Protein AF-X1VTB2-F1 (afdb_monomer_lite)

Secondary structure (DSSP, 8-state):
-THHHHHTT-TT----SSSEEEEEEETTEEEEEEEE----HHHH--TTTSTT--HHHHHHHHHHHHHHHHHHHHHHPPTTS-EEEEEE-EETTPPPPTTHHHHHTTSS-EE-HHHHS-TT-SEEEEES--

InterPro domains:
  IPR029052 Metallo-dependent phosphatase-like [G3DSA:3.60.21.10] (1-130)
  IPR029052 Metallo-dependent phosphatase-like [SSF56300] (8-130)
  IPR050535 DNA Repair and Maintenance Complex Component [PTHR30337] (10-130)

Sequence (130 aa):
SLDIFDTLNVSGVKVVTEPELLNIETKTGSVQVFGLPWPTKNLFLSKEEYKDFTDEEITKEIQKRASEKIKEFARMMKPGIPAIFAAHLAAAEATYSGSERSAIIGRDPVFSTQVLAQKEFDYVALGHIH

Foldseek 3Di:
DCVVCVVVVDPPDDDDPAFDWDWDADPVGTAIETEHEFQDCVRQHDCVRCVPPDLQRSQVSSLVRVLVSLVVVLVVQDPPHAYEYEYAAAAPPDDADDPVVVVPPRHHRHHHPPSQPDVSHPYYHYHHGD

Organism: NCBI:txid412755

pLDDT: mean 88.67, std 12.29, range [51.34, 98.69]

Radius of gyration: 15.97 Å; chains: 1; bounding box: 40×36×39 Å

Structure (mmCIF, N/CA/C/O backbone):
data_AF-X1VTB2-F1
#
_entry.id   AF-X1VTB2-F1
#
loop_
_atom_site.group_PDB
_atom_site.id
_atom_site.type_symbol
_atom_site.label_atom_id
_atom_site.label_alt_id
_atom_site.label_comp_id
_atom_site.label_asym_id
_atom_site.label_entity_id
_atom_site.label_seq_id
_atom_site.pdbx_PDB_ins_code
_atom_site.Cartn_x
_atom_site.Cartn_y
_atom_site.Cartn_z
_atom_site.occupancy
_atom_site.B_iso_or_equiv
_atom_site.auth_seq_id
_atom_site.auth_comp_id
_atom_site.auth_asym_id
_atom_site.auth_atom_id
_atom_site.pdbx_PDB_model_num
ATOM 1 N N . SER A 1 1 ? -9.588 -2.179 -15.603 1.00 60.12 1 SER A N 1
ATOM 2 C CA . SER A 1 1 ? -9.256 -1.055 -14.716 1.00 60.12 1 SER A CA 1
ATOM 3 C C . SER A 1 1 ? -10.288 -0.970 -13.611 1.00 60.12 1 SER A C 1
ATOM 5 O O . SER A 1 1 ? -11.453 -1.210 -13.914 1.00 60.12 1 SER A O 1
ATOM 7 N N . LEU A 1 2 ? -9.888 -0.677 -12.368 1.00 65.00 2 LEU A N 1
ATOM 8 C CA . LEU A 1 2 ? -10.829 -0.455 -11.255 1.00 65.00 2 LEU A CA 1
ATOM 9 C C . LEU A 1 2 ? -11.502 0.929 -11.323 1.00 65.00 2 LEU A C 1
ATOM 11 O O . LEU A 1 2 ? -12.537 1.124 -10.696 1.00 65.00 2 LEU A O 1
ATOM 15 N N . ASP A 1 3 ? -10.987 1.835 -12.160 1.00 63.66 3 ASP A N 1
ATOM 16 C CA . ASP A 1 3 ? -11.483 3.210 -12.351 1.00 63.66 3 ASP A CA 1
ATOM 17 C C . ASP A 1 3 ? -12.969 3.288 -12.734 1.00 63.66 3 ASP A C 1
ATOM 19 O O . ASP A 1 3 ? -13.636 4.291 -12.486 1.00 63.66 3 ASP A O 1
ATOM 23 N N . ILE A 1 4 ? -13.520 2.221 -13.323 1.00 65.62 4 ILE A N 1
ATOM 24 C CA . ILE A 1 4 ? -14.944 2.169 -13.663 1.00 65.62 4 ILE A CA 1
ATOM 25 C C . ILE A 1 4 ? -15.830 2.196 -12.414 1.00 65.62 4 ILE A C 1
ATOM 27 O O . ILE A 1 4 ? -16.903 2.782 -12.453 1.00 65.62 4 ILE A O 1
ATOM 31 N N . PHE A 1 5 ? -15.389 1.615 -11.294 1.00 67.00 5 PHE A N 1
ATOM 32 C CA . PHE A 1 5 ? -16.159 1.624 -10.048 1.00 67.00 5 PHE A CA 1
ATOM 33 C C . PHE A 1 5 ? -16.160 2.999 -9.383 1.00 67.00 5 PHE A C 1
ATOM 35 O O . PHE A 1 5 ? -17.181 3.389 -8.821 1.00 67.00 5 PHE A O 1
ATOM 42 N N . ASP A 1 6 ? -15.052 3.733 -9.505 1.00 64.81 6 ASP A N 1
ATOM 43 C CA . ASP A 1 6 ? -14.968 5.129 -9.076 1.00 64.81 6 ASP A CA 1
ATOM 44 C C . ASP A 1 6 ? -15.892 6.005 -9.933 1.00 64.81 6 ASP A C 1
ATOM 46 O O . ASP A 1 6 ? -16.747 6.727 -9.426 1.00 64.81 6 ASP A O 1
ATOM 50 N N . THR A 1 7 ? -15.838 5.813 -11.256 1.00 67.12 7 THR A N 1
ATOM 51 C CA . THR A 1 7 ? -16.702 6.514 -12.221 1.00 67.12 7 THR A CA 1
ATOM 52 C C . THR A 1 7 ? -18.191 6.253 -11.969 1.00 67.12 7 THR A C 1
ATOM 54 O O . THR A 1 7 ? -19.020 7.149 -12.111 1.00 67.12 7 THR A O 1
ATOM 57 N N . LEU A 1 8 ? -18.548 5.018 -11.604 1.00 71.62 8 LEU A N 1
ATOM 58 C CA . LEU A 1 8 ? -19.926 4.617 -11.317 1.00 71.62 8 LEU A CA 1
ATOM 59 C C . LEU A 1 8 ? -20.408 5.058 -9.924 1.00 71.62 8 LEU A C 1
ATOM 61 O O . LEU A 1 8 ? -21.592 4.891 -9.634 1.00 71.62 8 LEU A O 1
ATOM 65 N N . ASN A 1 9 ? -19.518 5.606 -9.084 1.00 72.81 9 ASN A N 1
ATOM 66 C CA . ASN A 1 9 ? -19.785 6.091 -7.728 1.00 72.81 9 ASN A CA 1
ATOM 67 C C . ASN A 1 9 ? -20.688 5.138 -6.921 1.00 72.81 9 ASN A C 1
ATOM 69 O O . ASN A 1 9 ? -21.724 5.523 -6.368 1.00 72.81 9 ASN A O 1
ATOM 73 N N . VAL A 1 10 ? -20.331 3.850 -6.930 1.00 82.56 10 VAL A N 1
ATOM 74 C CA . VAL A 1 10 ? -21.142 2.796 -6.313 1.00 82.56 10 VAL A CA 1
ATOM 75 C C . VAL A 1 10 ? -21.187 3.009 -4.799 1.00 82.56 10 VAL A C 1
ATOM 77 O O . VAL A 1 10 ? -20.158 3.031 -4.128 1.00 82.56 10 VAL A O 1
ATOM 80 N N . SER A 1 11 ? -22.395 3.131 -4.246 1.00 83.88 11 SER A N 1
ATOM 81 C CA . SER A 1 11 ? -22.592 3.349 -2.810 1.00 83.88 11 SER A CA 1
ATOM 82 C C . SER A 1 11 ? -21.891 2.277 -1.970 1.00 83.88 11 SER A C 1
ATOM 84 O O . SER A 1 11 ? -22.120 1.083 -2.153 1.00 83.88 11 SER A O 1
ATOM 86 N N . GLY A 1 12 ? -21.088 2.715 -0.998 1.00 84.44 12 GLY A N 1
ATOM 87 C CA . GLY A 1 12 ? -20.346 1.834 -0.092 1.00 84.44 12 GLY A CA 1
ATOM 88 C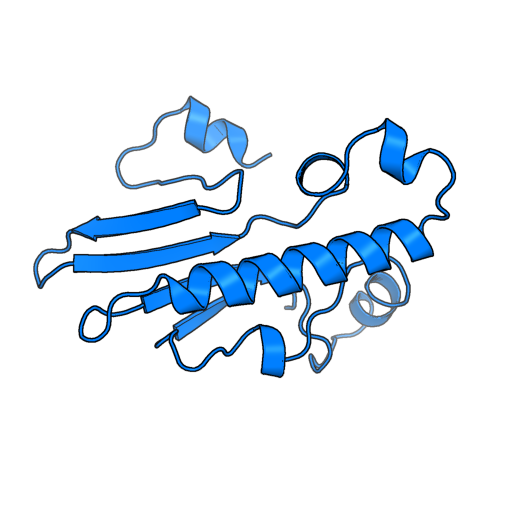 C . GLY A 1 12 ? -19.038 1.282 -0.664 1.00 84.44 12 GLY A C 1
ATOM 89 O O . GLY A 1 12 ? -18.365 0.518 0.024 1.00 84.44 12 GLY A O 1
ATOM 90 N N . VAL A 1 13 ? -18.656 1.671 -1.882 1.00 88.56 13 VAL A N 1
ATOM 91 C CA . VAL A 1 13 ? -17.364 1.334 -2.485 1.00 88.56 13 VAL A CA 1
ATOM 92 C C . VAL A 1 13 ? -16.469 2.565 -2.447 1.00 88.56 13 VAL A C 1
ATOM 94 O O . VAL A 1 13 ? -16.894 3.658 -2.810 1.00 88.56 13 VAL A O 1
ATOM 97 N N . LYS A 1 14 ? -15.216 2.382 -2.024 1.00 88.31 14 LYS A N 1
ATOM 98 C CA . LYS A 1 14 ? -14.174 3.398 -2.164 1.00 88.31 14 LYS A CA 1
ATOM 99 C C . LYS A 1 14 ? -13.019 2.819 -2.968 1.00 88.31 14 LYS A C 1
ATOM 101 O O . LYS A 1 14 ? -12.511 1.750 -2.634 1.00 88.31 14 LYS A O 1
ATOM 106 N N . VAL A 1 15 ? -12.646 3.507 -4.041 1.00 91.00 15 VAL A N 1
ATOM 107 C CA . VAL A 1 15 ? -11.508 3.146 -4.887 1.00 91.00 15 VAL A CA 1
ATOM 108 C C . VAL A 1 15 ? -10.333 4.025 -4.488 1.00 91.00 15 VAL A C 1
ATOM 110 O O . VAL A 1 15 ? -10.482 5.232 -4.352 1.00 91.00 15 VAL A O 1
ATOM 113 N N . VAL A 1 16 ? -9.174 3.405 -4.276 1.00 92.31 16 VAL A N 1
ATOM 114 C CA . VAL A 1 16 ? -7.936 4.099 -3.916 1.00 92.31 16 VAL A CA 1
ATOM 115 C C . VAL A 1 16 ? -6.984 4.006 -5.106 1.00 92.31 16 VAL A C 1
ATOM 117 O O . VAL A 1 16 ? -6.554 2.909 -5.466 1.00 92.31 16 VAL A O 1
ATOM 120 N N . THR A 1 17 ? -6.688 5.141 -5.740 1.00 92.38 17 THR A N 1
ATOM 121 C CA . THR A 1 17 ? -5.832 5.236 -6.943 1.00 92.38 17 THR A CA 1
ATOM 122 C C . THR A 1 17 ? -4.440 5.797 -6.657 1.00 92.38 17 THR A C 1
ATOM 124 O O . THR A 1 17 ? -3.554 5.716 -7.506 1.00 92.38 17 THR A O 1
ATOM 127 N N . GLU A 1 18 ? -4.224 6.316 -5.451 1.00 94.31 18 GLU A N 1
ATOM 128 C CA . GLU A 1 18 ? -2.944 6.796 -4.931 1.00 94.31 18 GLU A CA 1
ATOM 129 C C . GLU A 1 18 ? -2.820 6.435 -3.441 1.00 94.31 18 GLU A C 1
ATOM 131 O O . GLU A 1 18 ? -3.828 6.077 -2.837 1.00 94.31 18 GLU A O 1
ATOM 136 N N . PRO A 1 19 ? -1.624 6.476 -2.823 1.00 97.25 19 PRO A N 1
ATOM 137 C CA . PRO A 1 19 ? -1.490 6.229 -1.389 1.00 97.25 19 PRO A CA 1
ATOM 138 C C . PRO A 1 19 ? -2.397 7.171 -0.577 1.00 97.25 19 PRO A C 1
ATOM 140 O O . PRO A 1 19 ? -2.166 8.378 -0.545 1.00 97.25 19 PRO A O 1
ATOM 143 N N . GLU A 1 20 ? -3.416 6.626 0.089 1.00 97.25 20 GLU A N 1
ATOM 144 C CA . GLU A 1 20 ? -4.446 7.415 0.782 1.00 97.25 20 GLU A CA 1
ATOM 145 C C . GLU A 1 20 ? -4.714 6.853 2.182 1.00 97.25 20 GLU A C 1
ATOM 147 O O . GLU A 1 20 ? -4.779 5.638 2.388 1.00 97.25 20 GLU A O 1
ATOM 152 N N . LEU A 1 21 ? -4.906 7.754 3.152 1.00 97.88 21 LEU A N 1
ATOM 153 C CA . LEU A 1 21 ? -5.401 7.418 4.483 1.00 97.88 21 LEU A CA 1
ATOM 154 C C . LEU A 1 21 ? -6.887 7.749 4.588 1.00 97.88 21 LEU A C 1
ATOM 156 O O . LEU A 1 21 ? -7.298 8.908 4.544 1.00 97.88 21 LEU A O 1
ATOM 160 N N . LEU A 1 22 ? -7.681 6.712 4.804 1.00 97.00 22 LEU A N 1
ATOM 161 C CA . LEU A 1 22 ? -9.122 6.764 4.961 1.00 97.00 22 LEU A CA 1
ATOM 162 C C . LEU A 1 22 ? -9.496 6.665 6.433 1.00 97.00 22 LEU A C 1
ATOM 164 O O . LEU A 1 22 ? -9.032 5.772 7.132 1.00 97.00 22 LEU A O 1
ATOM 168 N N . ASN A 1 23 ? -10.392 7.534 6.890 1.00 96.62 23 ASN A N 1
ATOM 169 C CA . ASN A 1 23 ? -11.089 7.347 8.160 1.00 96.62 23 ASN A CA 1
ATOM 170 C C . ASN A 1 23 ? -12.526 6.944 7.836 1.00 96.62 23 ASN A C 1
ATOM 172 O O . ASN A 1 23 ? -13.272 7.731 7.251 1.00 96.62 23 ASN A O 1
ATOM 176 N N . ILE A 1 24 ? -12.883 5.704 8.154 1.00 95.44 24 ILE A N 1
ATOM 177 C CA . ILE A 1 24 ? -14.188 5.120 7.853 1.00 95.44 24 ILE A CA 1
ATOM 178 C C . ILE A 1 24 ? -14.977 5.021 9.154 1.00 95.44 24 ILE A C 1
ATOM 180 O O . ILE A 1 24 ? -14.584 4.305 10.072 1.00 95.44 24 ILE A O 1
ATOM 184 N N . GLU A 1 25 ? -16.107 5.718 9.223 1.00 95.50 25 GLU A N 1
ATOM 185 C CA . GLU A 1 25 ? -17.041 5.594 10.340 1.00 95.50 25 GLU A CA 1
ATOM 186 C C . GLU A 1 25 ? -17.854 4.305 10.213 1.00 95.50 25 GLU A C 1
ATOM 188 O O . GLU A 1 25 ? -18.504 4.051 9.196 1.00 95.50 25 GLU A O 1
ATOM 193 N N . THR A 1 26 ? -17.836 3.485 11.262 1.00 94.00 26 THR A N 1
ATOM 194 C CA . THR A 1 26 ? -18.659 2.276 11.357 1.00 94.00 26 THR A CA 1
ATOM 195 C C . THR A 1 26 ? -19.694 2.425 12.470 1.00 94.00 26 THR A C 1
ATOM 197 O O . THR A 1 26 ? -19.631 3.340 13.289 1.00 94.00 26 THR A O 1
ATOM 200 N N . LYS A 1 27 ? -20.648 1.489 12.554 1.00 94.62 27 LYS A N 1
ATOM 201 C CA . LYS A 1 27 ? -21.674 1.492 13.615 1.00 94.62 27 LYS A CA 1
ATOM 202 C C . LYS A 1 27 ? -21.092 1.426 15.032 1.00 94.62 27 LYS A C 1
ATOM 204 O O . LYS A 1 27 ? -21.775 1.809 15.975 1.00 94.62 27 LYS A O 1
ATOM 209 N N . THR A 1 28 ? -19.876 0.905 15.185 1.00 94.50 28 THR A N 1
ATOM 210 C CA . THR A 1 28 ? -19.224 0.663 16.481 1.00 94.50 28 THR A CA 1
ATOM 211 C C . THR A 1 28 ? -17.986 1.534 16.703 1.00 94.50 28 THR A C 1
ATOM 213 O O . THR A 1 28 ? -17.265 1.311 17.670 1.00 94.50 28 THR A O 1
ATOM 216 N N . GLY A 1 29 ? -17.735 2.515 15.830 1.00 95.69 29 GLY A N 1
ATOM 217 C CA . GLY A 1 29 ? -16.594 3.431 15.915 1.00 95.69 29 GLY A CA 1
ATOM 218 C C . GLY A 1 29 ? -15.808 3.544 14.609 1.00 95.69 29 GLY A C 1
ATOM 219 O O . GLY A 1 29 ? -16.063 2.823 13.643 1.00 95.69 29 GLY A O 1
ATOM 220 N N . SER A 1 30 ? -14.856 4.466 14.575 1.00 97.38 30 SER A N 1
ATOM 221 C CA . SER A 1 30 ? -14.028 4.727 13.399 1.00 97.38 30 SER A CA 1
ATOM 222 C C . SER A 1 30 ? -12.982 3.630 13.172 1.00 97.38 30 SER A C 1
ATOM 224 O O . SER A 1 30 ? -12.485 3.018 14.118 1.00 97.38 30 SER A O 1
ATOM 226 N N . VAL A 1 31 ? -12.600 3.424 11.912 1.00 98.00 31 VAL A N 1
ATOM 227 C CA . VAL A 1 31 ? -11.462 2.596 11.487 1.00 98.00 31 VAL A CA 1
ATOM 228 C C . VAL A 1 31 ? -10.583 3.420 10.547 1.00 98.00 31 VAL A C 1
ATOM 230 O O . VAL A 1 31 ? -11.091 4.130 9.678 1.00 98.00 31 VAL A O 1
ATOM 233 N N . GLN A 1 32 ? -9.267 3.323 10.713 1.00 98.31 32 GLN A N 1
ATOM 234 C CA . GLN A 1 32 ? -8.278 3.914 9.814 1.00 98.31 32 GLN A CA 1
ATOM 235 C C . GLN A 1 32 ? -7.877 2.875 8.768 1.00 98.31 32 GLN A C 1
ATOM 237 O O . GLN A 1 32 ? -7.494 1.763 9.122 1.00 98.31 32 GLN A O 1
ATOM 242 N N . VAL A 1 33 ? -7.948 3.219 7.486 1.00 98.50 33 VAL A N 1
ATOM 243 C CA . VAL A 1 33 ? -7.505 2.348 6.395 1.00 98.50 33 VAL A CA 1
ATOM 244 C C . VAL A 1 33 ? -6.470 3.085 5.561 1.00 98.50 33 VAL A C 1
ATOM 246 O O . VAL A 1 33 ? -6.788 4.070 4.901 1.00 98.50 33 VAL A O 1
ATOM 249 N N . PHE A 1 34 ? -5.231 2.608 5.579 1.00 98.50 34 PHE A N 1
ATOM 250 C CA . PHE A 1 34 ? -4.235 2.996 4.592 1.00 98.50 34 PHE A CA 1
ATOM 251 C C . PHE A 1 34 ? -4.400 2.111 3.356 1.00 98.50 34 PHE A C 1
ATOM 253 O O . PHE A 1 34 ? -4.232 0.894 3.437 1.00 98.50 34 PHE A O 1
ATOM 260 N N . GLY A 1 35 ? -4.742 2.719 2.224 1.00 98.00 35 GLY A N 1
ATOM 261 C CA . GLY A 1 35 ? -4.787 2.048 0.931 1.00 98.00 35 GLY A CA 1
ATOM 262 C C . GLY A 1 35 ? -3.533 2.351 0.118 1.00 98.00 35 GLY A C 1
ATOM 263 O O . GLY A 1 35 ? -3.189 3.517 -0.074 1.00 98.00 35 GLY A O 1
ATOM 264 N N . LEU A 1 36 ? -2.874 1.311 -0.394 1.00 97.50 36 LEU A N 1
ATOM 265 C CA . LEU A 1 36 ? -1.791 1.440 -1.368 1.00 97.50 36 LEU A CA 1
ATOM 266 C C . LEU A 1 36 ? -2.158 0.665 -2.643 1.00 97.50 36 LEU A C 1
ATOM 268 O O . LEU A 1 36 ? -2.175 -0.570 -2.615 1.00 97.50 36 LEU A O 1
ATOM 272 N N . PRO A 1 37 ? -2.458 1.350 -3.763 1.00 94.38 37 PRO A N 1
ATOM 273 C CA . PRO A 1 37 ? -2.672 0.676 -5.041 1.00 94.38 37 PRO A CA 1
ATOM 274 C C . PRO A 1 37 ? -1.377 0.027 -5.544 1.00 94.38 37 PRO A C 1
ATOM 276 O O . PRO A 1 37 ? -0.287 0.300 -5.035 1.00 94.38 37 PRO A O 1
ATOM 279 N N . TRP A 1 38 ? -1.493 -0.802 -6.587 1.00 92.81 38 TRP A N 1
ATOM 280 C CA . TRP A 1 38 ? -0.328 -1.411 -7.231 1.00 92.81 38 TRP A CA 1
ATOM 281 C C . TRP A 1 38 ? 0.696 -0.327 -7.626 1.00 92.81 38 TRP A C 1
ATOM 283 O O . TRP A 1 38 ? 0.348 0.605 -8.363 1.00 92.81 38 TRP A O 1
ATOM 293 N N . PRO A 1 39 ? 1.949 -0.408 -7.146 1.00 92.50 39 PRO A N 1
ATOM 294 C CA . PRO A 1 39 ? 2.916 0.662 -7.301 1.00 92.50 39 PRO A CA 1
ATOM 295 C C . PRO A 1 39 ? 3.470 0.640 -8.729 1.00 92.50 39 PRO A C 1
ATOM 297 O O . PRO A 1 39 ? 4.310 -0.178 -9.094 1.00 92.50 39 PRO A O 1
ATOM 300 N N . THR A 1 40 ? 2.961 1.540 -9.568 1.00 90.75 40 THR A N 1
ATOM 301 C CA . THR A 1 40 ? 3.374 1.673 -10.972 1.00 90.75 40 THR A CA 1
ATOM 302 C C . THR A 1 40 ? 4.409 2.779 -11.160 1.00 90.75 40 THR A C 1
ATOM 304 O O . THR A 1 40 ? 4.532 3.684 -10.332 1.00 90.75 40 THR A O 1
ATOM 307 N N . LYS A 1 41 ? 5.102 2.756 -12.311 1.00 90.50 41 LYS A N 1
ATOM 308 C CA . LYS A 1 41 ? 6.038 3.815 -12.732 1.00 90.50 41 LYS A CA 1
ATOM 309 C C . LYS A 1 41 ? 5.386 5.202 -12.637 1.00 90.50 41 LYS A C 1
ATOM 311 O O . LYS A 1 41 ? 5.938 6.078 -11.994 1.00 90.50 41 LYS A O 1
ATOM 316 N N . ASN A 1 42 ? 4.179 5.360 -13.186 1.00 89.44 42 ASN A N 1
ATOM 317 C CA . ASN A 1 42 ? 3.461 6.642 -13.221 1.00 89.44 42 ASN A CA 1
ATOM 318 C C . ASN A 1 42 ? 3.042 7.161 -11.838 1.00 89.44 42 ASN A C 1
ATOM 320 O O . ASN A 1 42 ? 2.833 8.360 -11.690 1.00 89.44 42 ASN A O 1
ATOM 324 N N . LEU A 1 43 ? 2.874 6.270 -10.856 1.00 91.75 43 LEU A N 1
ATOM 325 C CA . LEU A 1 43 ? 2.459 6.651 -9.508 1.00 91.75 43 LEU A CA 1
ATOM 326 C C . LEU A 1 43 ? 3.644 7.106 -8.645 1.00 91.75 43 LEU A C 1
ATOM 328 O O . LEU A 1 43 ? 3.483 7.970 -7.790 1.00 91.75 43 LEU A O 1
ATOM 332 N N . PHE A 1 44 ? 4.828 6.527 -8.856 1.00 93.62 44 PHE A N 1
ATOM 333 C CA . PHE A 1 44 ? 5.984 6.730 -7.974 1.00 93.62 44 PHE A CA 1
ATOM 334 C C . PHE A 1 44 ? 7.153 7.489 -8.608 1.00 93.62 44 PHE A C 1
ATOM 336 O O . PHE A 1 44 ? 8.022 7.968 -7.874 1.00 93.62 44 PHE A O 1
ATOM 343 N N . LEU A 1 45 ? 7.190 7.609 -9.936 1.00 92.12 45 LEU A N 1
ATOM 344 C CA . LEU A 1 45 ? 8.281 8.221 -10.692 1.00 92.12 45 LEU A CA 1
ATOM 345 C C . LEU A 1 45 ? 7.729 9.193 -11.744 1.00 92.12 45 LEU A C 1
ATOM 347 O O . LEU A 1 45 ? 6.740 8.915 -12.425 1.00 92.12 45 LEU A O 1
ATOM 351 N N . SER A 1 46 ? 8.415 10.311 -11.948 1.00 91.00 46 SER A N 1
ATOM 352 C CA . SER A 1 46 ? 8.185 11.181 -13.101 1.00 91.00 46 SER A CA 1
ATOM 353 C C . SER A 1 46 ? 8.897 10.649 -14.349 1.00 91.00 46 SER A C 1
ATOM 355 O O . SER A 1 46 ? 9.925 9.978 -14.262 1.00 91.00 46 SER A O 1
ATOM 357 N N . LYS A 1 47 ? 8.381 10.992 -15.539 1.00 86.88 47 LYS A N 1
ATOM 358 C CA . LYS A 1 47 ? 8.969 10.576 -16.829 1.00 86.88 47 LYS A CA 1
ATOM 359 C C . LYS A 1 47 ? 10.444 10.940 -16.976 1.00 86.88 47 LYS A C 1
ATOM 361 O O . LYS A 1 47 ? 11.180 10.218 -17.640 1.00 86.88 47 LYS A O 1
ATOM 366 N N . GLU A 1 48 ? 10.860 12.062 -16.397 1.00 87.50 48 GLU A N 1
ATOM 367 C CA . GLU A 1 48 ? 12.239 12.536 -16.488 1.00 87.50 48 GLU A CA 1
ATOM 368 C C . GLU A 1 48 ? 13.189 11.740 -15.591 1.00 87.50 48 GLU A C 1
ATOM 370 O O . GLU A 1 48 ? 14.338 11.538 -15.975 1.00 87.50 48 GLU A O 1
ATOM 375 N N . GLU A 1 49 ? 12.711 11.252 -14.442 1.00 85.88 49 GLU A N 1
ATOM 376 C CA . GLU A 1 49 ? 13.516 10.477 -13.491 1.00 85.88 49 GLU A CA 1
ATOM 377 C C . GLU A 1 49 ? 13.908 9.105 -14.039 1.00 85.88 49 GLU A C 1
ATOM 379 O O . GLU A 1 49 ? 15.037 8.673 -13.834 1.00 85.88 49 GLU A O 1
ATOM 384 N N . TYR A 1 50 ? 13.000 8.420 -14.742 1.00 86.38 50 TYR A N 1
ATOM 385 C CA . TYR A 1 50 ? 13.245 7.045 -15.190 1.00 86.38 50 TYR A CA 1
ATOM 386 C C . TYR A 1 50 ? 13.683 6.919 -16.650 1.00 86.38 50 TYR A C 1
ATOM 388 O O . TYR A 1 50 ? 13.835 5.801 -17.140 1.00 86.38 50 TYR A O 1
ATOM 396 N N . LYS A 1 51 ? 13.883 8.033 -17.365 1.00 88.44 51 LYS A N 1
ATOM 397 C CA . LYS A 1 51 ? 14.236 8.011 -18.797 1.00 88.44 51 LYS A CA 1
ATOM 398 C C . LYS A 1 51 ? 15.534 7.242 -19.085 1.00 88.44 51 LYS A C 1
ATOM 400 O O . LYS A 1 51 ? 15.652 6.640 -20.145 1.00 88.44 51 LYS A O 1
ATOM 405 N N . ASP A 1 52 ? 16.464 7.264 -18.130 1.00 88.50 52 ASP A N 1
ATOM 406 C CA . ASP A 1 52 ? 17.785 6.638 -18.225 1.00 88.50 52 ASP A CA 1
ATOM 407 C C . ASP A 1 52 ? 17.875 5.337 -17.404 1.00 88.50 52 ASP A C 1
ATOM 409 O O . ASP A 1 52 ? 18.941 4.733 -17.328 1.00 88.50 52 ASP A O 1
ATOM 413 N N . PHE A 1 53 ? 16.777 4.904 -16.772 1.00 91.25 53 PHE A N 1
ATOM 414 C CA . PHE A 1 53 ? 16.763 3.701 -15.943 1.00 91.25 53 PHE A CA 1
ATOM 415 C C . PHE A 1 53 ? 16.470 2.453 -16.779 1.00 91.25 53 PHE A C 1
ATOM 417 O O . PHE A 1 53 ? 15.595 2.434 -17.648 1.00 91.25 53 PHE A O 1
ATOM 424 N N . THR A 1 54 ? 17.141 1.362 -16.435 1.00 91.69 54 THR A N 1
ATOM 425 C CA . THR A 1 54 ? 16.748 0.003 -16.811 1.00 91.69 54 THR A CA 1
ATOM 426 C C . THR A 1 54 ? 15.457 -0.413 -16.093 1.00 91.69 54 THR A C 1
ATOM 428 O O . THR A 1 54 ? 15.094 0.139 -15.053 1.00 91.69 54 THR A O 1
ATOM 431 N N . ASP A 1 55 ? 14.754 -1.431 -16.598 1.00 88.62 55 ASP A N 1
ATOM 432 C CA . ASP A 1 55 ? 13.547 -1.945 -15.928 1.00 88.62 55 ASP A CA 1
ATOM 433 C C . ASP A 1 55 ? 13.824 -2.446 -14.498 1.00 88.62 55 ASP A C 1
ATOM 435 O O . ASP A 1 55 ? 12.977 -2.301 -13.613 1.00 88.62 55 ASP A O 1
ATOM 439 N N . GLU A 1 56 ? 15.022 -2.979 -14.246 1.00 90.19 56 GLU A N 1
ATOM 440 C CA . GLU A 1 56 ? 15.446 -3.399 -12.909 1.00 90.19 56 GLU A CA 1
ATOM 441 C C . GLU A 1 56 ? 15.616 -2.196 -11.967 1.00 90.19 56 GLU A C 1
ATOM 443 O O . GLU A 1 56 ? 15.139 -2.228 -10.831 1.00 90.19 56 GLU A O 1
ATOM 448 N N . GLU A 1 57 ? 16.250 -1.115 -12.430 1.00 92.62 57 GLU A N 1
ATOM 449 C CA . GLU A 1 57 ? 16.409 0.124 -11.655 1.00 92.62 57 GLU A CA 1
ATOM 450 C C . GLU A 1 57 ? 15.063 0.783 -11.362 1.00 92.62 57 GLU A C 1
ATOM 452 O O . GLU A 1 57 ? 14.822 1.213 -10.234 1.00 92.62 57 GLU A O 1
ATOM 457 N N . ILE A 1 58 ? 14.148 0.781 -12.334 1.00 92.62 58 ILE A N 1
ATOM 458 C CA . ILE 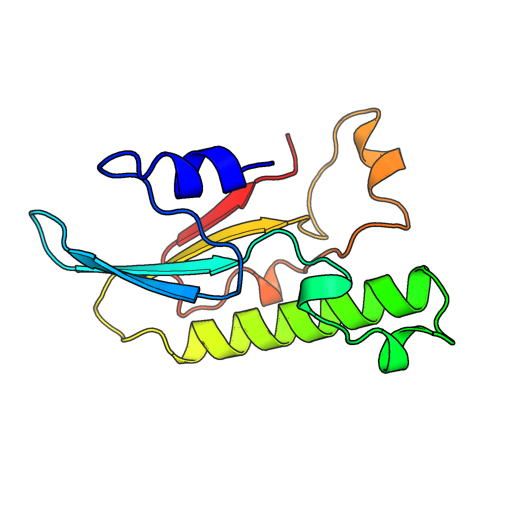A 1 58 ? 12.780 1.263 -12.131 1.00 92.62 58 ILE A CA 1
ATOM 459 C C . ILE A 1 58 ? 12.077 0.450 -11.044 1.00 92.62 58 ILE A C 1
ATOM 461 O O . ILE A 1 58 ? 11.489 1.023 -10.129 1.00 92.62 58 ILE A O 1
ATOM 465 N N . THR A 1 59 ? 12.155 -0.878 -11.123 1.00 92.25 59 THR A N 1
ATOM 466 C CA . THR A 1 59 ? 11.517 -1.773 -10.149 1.00 92.25 59 THR A CA 1
ATOM 467 C C . THR A 1 59 ? 12.075 -1.546 -8.744 1.00 92.25 59 THR A C 1
ATOM 469 O O . THR A 1 59 ? 11.308 -1.406 -7.789 1.00 92.25 59 THR A O 1
ATOM 472 N N . LYS A 1 60 ? 13.403 -1.423 -8.613 1.00 92.69 60 LYS A N 1
ATOM 473 C CA . LYS A 1 60 ? 14.072 -1.127 -7.336 1.00 92.69 60 LYS A CA 1
ATOM 474 C C . LYS A 1 60 ? 13.666 0.229 -6.766 1.00 92.69 60 LYS A C 1
ATOM 476 O O . LYS A 1 60 ? 13.395 0.321 -5.569 1.00 92.69 60 LYS A O 1
ATOM 481 N N . GLU A 1 61 ? 13.600 1.267 -7.595 1.00 95.06 61 GLU A N 1
ATOM 482 C CA . GLU A 1 61 ? 13.232 2.606 -7.131 1.00 95.06 61 GLU A CA 1
ATOM 483 C C . GLU A 1 61 ? 11.755 2.672 -6.716 1.00 95.06 61 GLU A C 1
ATOM 485 O O . GLU A 1 61 ? 11.434 3.238 -5.669 1.00 95.06 61 GLU A O 1
ATOM 490 N N . ILE A 1 62 ? 10.855 2.017 -7.458 1.00 95.00 62 ILE A N 1
ATOM 491 C CA . ILE A 1 62 ? 9.446 1.871 -7.065 1.00 95.00 62 ILE A CA 1
ATOM 492 C C . ILE A 1 62 ? 9.335 1.142 -5.726 1.00 95.00 62 ILE A C 1
ATOM 494 O O . ILE A 1 62 ? 8.665 1.630 -4.816 1.00 95.00 62 ILE A O 1
ATOM 498 N N . GLN A 1 63 ? 10.012 -0.001 -5.579 1.00 95.50 63 GLN A N 1
ATOM 499 C CA . GLN A 1 63 ? 10.007 -0.781 -4.342 1.00 95.50 63 GLN A CA 1
ATOM 500 C C . GLN A 1 63 ? 10.482 0.063 -3.154 1.00 95.50 63 GLN A C 1
ATOM 502 O O . GLN A 1 63 ? 9.867 0.038 -2.083 1.00 95.50 63 GLN A O 1
ATOM 507 N N . LYS A 1 64 ? 11.551 0.843 -3.340 1.00 96.44 64 LYS A N 1
ATOM 508 C CA . LYS A 1 64 ? 12.085 1.751 -2.324 1.00 96.44 64 LYS A CA 1
ATOM 509 C C . LYS A 1 64 ? 11.062 2.818 -1.928 1.00 96.44 64 LYS A C 1
ATOM 511 O O . LYS A 1 64 ? 10.731 2.912 -0.747 1.00 96.44 64 LYS A O 1
ATOM 516 N N . ARG A 1 65 ? 10.515 3.572 -2.886 1.00 97.00 65 ARG A N 1
ATOM 517 C CA . ARG A 1 65 ? 9.576 4.674 -2.601 1.00 97.00 65 ARG A CA 1
ATOM 518 C C . ARG A 1 65 ? 8.253 4.181 -2.016 1.00 97.00 65 ARG A C 1
ATOM 520 O O . ARG A 1 65 ? 7.730 4.787 -1.084 1.00 97.00 65 ARG A O 1
ATOM 527 N N . ALA A 1 66 ? 7.732 3.055 -2.500 1.00 97.31 66 ALA A N 1
ATOM 528 C CA . ALA A 1 66 ? 6.557 2.426 -1.905 1.00 97.31 66 ALA A CA 1
ATOM 529 C C . ALA A 1 66 ? 6.841 1.960 -0.467 1.00 97.31 66 ALA A C 1
ATOM 531 O O . ALA A 1 66 ? 6.026 2.201 0.420 1.00 97.31 66 ALA A O 1
ATOM 532 N N . SER A 1 67 ? 8.021 1.388 -0.194 1.00 97.94 67 SER A N 1
ATOM 533 C CA . SER A 1 67 ? 8.427 1.018 1.173 1.00 97.94 67 SER A CA 1
ATOM 534 C C . SER A 1 67 ? 8.526 2.226 2.109 1.00 97.94 67 SER A C 1
ATOM 536 O O . SER A 1 67 ? 8.159 2.137 3.282 1.00 97.94 67 SER A O 1
ATOM 538 N N . GLU A 1 68 ? 9.027 3.357 1.609 1.00 98.00 68 GLU A N 1
ATOM 539 C CA . GLU A 1 68 ? 9.073 4.624 2.346 1.00 98.00 68 GLU A CA 1
ATOM 540 C C . GLU A 1 68 ? 7.662 5.138 2.644 1.00 98.00 68 GLU A C 1
ATOM 542 O O . GLU A 1 68 ? 7.371 5.459 3.798 1.00 98.00 68 GLU A O 1
ATOM 547 N N . LYS A 1 69 ? 6.758 5.112 1.655 1.00 98.00 69 LYS A N 1
ATOM 548 C CA . LYS A 1 69 ? 5.357 5.507 1.844 1.00 98.00 69 LYS A CA 1
ATOM 549 C C . LYS A 1 69 ? 4.623 4.620 2.841 1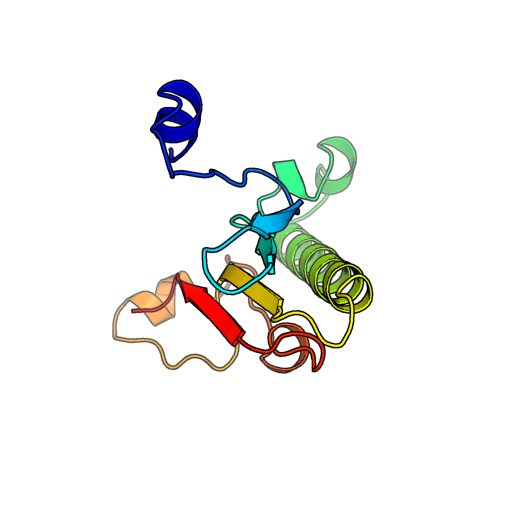.00 98.00 69 LYS A C 1
ATOM 551 O O . LYS A 1 69 ? 3.932 5.149 3.701 1.00 98.00 69 LYS A O 1
ATOM 556 N N . ILE A 1 70 ? 4.823 3.302 2.812 1.00 98.44 70 ILE A N 1
ATOM 557 C CA . ILE A 1 70 ? 4.220 2.400 3.808 1.00 98.44 70 ILE A C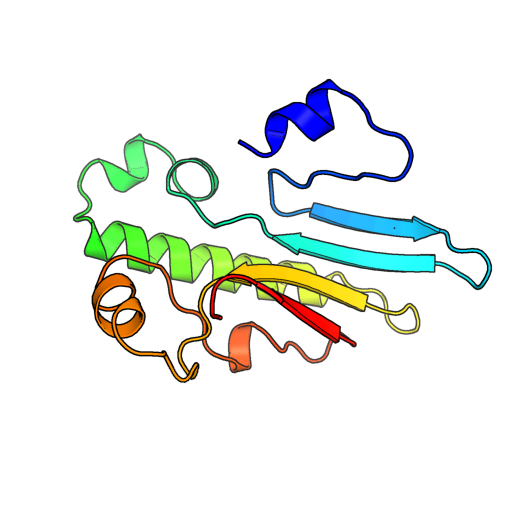A 1
ATOM 558 C C . ILE A 1 70 ? 4.619 2.819 5.229 1.00 98.44 70 ILE A C 1
ATOM 560 O O . ILE A 1 70 ? 3.764 2.952 6.102 1.00 98.44 70 ILE A O 1
ATOM 564 N N . LYS A 1 71 ? 5.909 3.090 5.459 1.00 98.44 71 LYS A N 1
ATOM 565 C CA . LYS A 1 71 ? 6.413 3.526 6.773 1.00 98.44 71 LYS A CA 1
ATOM 566 C C . LYS A 1 71 ? 5.925 4.920 7.159 1.00 98.44 71 LYS A C 1
ATOM 568 O O . LYS A 1 71 ? 5.684 5.172 8.336 1.00 98.44 71 LYS A O 1
ATOM 573 N N . GLU A 1 72 ? 5.815 5.831 6.198 1.00 98.31 72 GLU A N 1
ATOM 574 C CA . GLU A 1 72 ? 5.270 7.173 6.408 1.00 98.31 72 GLU A CA 1
ATOM 575 C C . GLU A 1 72 ? 3.813 7.102 6.872 1.00 98.31 72 GLU A C 1
ATOM 577 O O . GLU A 1 72 ? 3.491 7.622 7.938 1.00 98.31 72 GLU A O 1
ATOM 582 N N . PHE A 1 73 ? 2.962 6.386 6.135 1.00 98.44 73 PHE A N 1
ATOM 583 C CA . PHE A 1 73 ? 1.546 6.245 6.464 1.00 98.44 73 PHE A CA 1
ATOM 584 C C . PHE A 1 73 ? 1.326 5.457 7.756 1.00 98.44 73 PHE A C 1
ATOM 586 O O . PHE A 1 73 ? 0.470 5.840 8.550 1.00 98.44 73 PHE A O 1
ATOM 593 N N . ALA A 1 74 ? 2.135 4.431 8.034 1.00 98.38 74 ALA A N 1
ATOM 594 C CA . ALA A 1 74 ? 2.103 3.735 9.321 1.00 98.38 74 ALA A CA 1
ATOM 595 C C . ALA A 1 74 ? 2.290 4.706 10.499 1.00 98.38 74 ALA A C 1
ATOM 597 O O . ALA A 1 74 ? 1.515 4.688 11.450 1.00 98.38 74 ALA A O 1
ATOM 598 N N . ARG A 1 75 ? 3.256 5.631 10.407 1.00 98.00 75 ARG A N 1
ATOM 599 C CA . ARG A 1 75 ? 3.509 6.644 11.452 1.00 98.00 75 ARG A CA 1
ATOM 600 C C . ARG A 1 75 ? 2.388 7.674 11.598 1.00 98.00 75 ARG A C 1
ATOM 602 O O . ARG A 1 75 ? 2.342 8.362 12.614 1.00 98.00 75 ARG A O 1
ATOM 609 N N . MET A 1 76 ? 1.521 7.811 10.597 1.00 97.88 76 MET A N 1
ATOM 610 C CA . MET A 1 76 ? 0.363 8.705 10.645 1.00 97.88 76 MET A CA 1
ATOM 611 C C . MET A 1 76 ? -0.846 8.072 11.347 1.00 97.88 76 MET A C 1
ATOM 613 O O . MET A 1 76 ? -1.783 8.799 11.684 1.00 97.88 76 MET A O 1
ATOM 617 N N . MET A 1 77 ? -0.841 6.752 11.579 1.00 98.12 77 MET A N 1
ATOM 618 C CA . MET A 1 77 ? -1.926 6.067 12.284 1.00 98.12 77 MET A CA 1
ATOM 619 C C . MET A 1 77 ? -2.054 6.584 13.715 1.00 98.12 77 MET A C 1
ATOM 621 O O . MET A 1 77 ? -1.079 6.680 14.465 1.00 98.12 77 MET A O 1
ATOM 625 N N . LYS A 1 78 ? -3.286 6.889 14.119 1.00 97.88 78 LYS A N 1
ATOM 626 C CA . LYS A 1 78 ? -3.590 7.293 15.492 1.00 97.88 78 LYS A CA 1
ATOM 627 C C . LYS A 1 78 ? -3.727 6.059 16.388 1.00 97.88 78 LYS A C 1
ATOM 629 O O . LYS A 1 78 ? -4.542 5.193 16.068 1.00 97.88 78 LYS A O 1
ATOM 634 N N . PRO A 1 79 ? -3.008 5.993 17.522 1.00 96.06 79 PRO A N 1
ATOM 635 C CA . PRO A 1 79 ? -3.195 4.927 18.500 1.00 96.06 79 PRO A CA 1
ATOM 636 C C . PRO A 1 79 ? -4.630 4.884 19.038 1.00 96.06 79 PRO A C 1
ATOM 638 O O . PRO A 1 79 ? -5.267 5.924 19.207 1.00 96.06 79 PRO A O 1
ATOM 641 N N . GLY A 1 80 ? -5.120 3.685 19.360 1.00 96.12 80 GLY A N 1
ATOM 642 C CA . GLY A 1 80 ? -6.449 3.484 19.952 1.00 96.12 80 GLY A CA 1
ATOM 643 C C . GLY A 1 80 ? -7.612 3.476 18.954 1.00 96.12 80 GLY A C 1
ATOM 644 O O . GLY A 1 80 ? -8.751 3.285 19.371 1.00 96.12 80 GLY A O 1
ATOM 645 N N . ILE A 1 81 ? -7.339 3.645 17.659 1.00 97.88 81 ILE A N 1
ATOM 646 C CA . ILE A 1 81 ? -8.306 3.457 16.573 1.00 97.88 81 ILE A CA 1
ATOM 647 C C . ILE A 1 81 ? -7.788 2.311 15.696 1.00 97.88 81 ILE A C 1
ATOM 649 O O . ILE A 1 81 ? -6.643 2.416 15.252 1.00 97.88 81 ILE A O 1
ATOM 653 N N . PRO A 1 82 ? -8.593 1.267 15.408 1.00 98.19 82 PRO A N 1
ATOM 654 C CA . PRO A 1 82 ? -8.155 0.153 14.573 1.00 98.19 82 PRO A CA 1
ATOM 655 C C . PRO A 1 82 ? -7.581 0.631 13.237 1.00 98.19 82 PRO A C 1
ATOM 657 O O . PRO A 1 82 ? -8.212 1.437 12.546 1.00 98.19 82 PRO A O 1
ATOM 660 N N . ALA A 1 83 ? -6.400 0.136 12.883 1.00 98.56 83 ALA A N 1
ATOM 661 C CA . ALA A 1 83 ? -5.654 0.523 11.697 1.00 98.56 83 ALA A CA 1
ATOM 662 C C . ALA A 1 83 ? -5.451 -0.672 10.758 1.00 98.56 83 ALA A C 1
ATOM 664 O O . ALA A 1 83 ? -4.852 -1.686 11.119 1.00 98.56 83 ALA A O 1
ATOM 665 N N . ILE A 1 84 ? -5.936 -0.537 9.527 1.00 98.62 84 ILE A N 1
ATOM 666 C CA . ILE A 1 84 ? -5.825 -1.542 8.473 1.00 98.62 84 ILE A CA 1
ATOM 667 C C . ILE A 1 84 ? -4.918 -1.000 7.374 1.00 98.62 84 ILE A C 1
ATOM 669 O O . ILE A 1 84 ? -5.146 0.090 6.853 1.00 98.62 84 ILE A O 1
ATOM 673 N N . PHE A 1 85 ? -3.928 -1.784 6.970 1.00 98.69 85 PHE A N 1
ATOM 674 C CA . PHE A 1 85 ? -3.215 -1.567 5.719 1.00 98.69 85 PHE A CA 1
ATOM 675 C C . PHE A 1 85 ? -3.791 -2.494 4.646 1.00 98.69 85 PHE A C 1
ATOM 677 O O . PHE A 1 85 ? -3.785 -3.708 4.822 1.00 98.69 85 PHE A O 1
ATOM 684 N N . ALA A 1 86 ? -4.297 -1.941 3.546 1.00 98.12 86 ALA A N 1
ATOM 685 C CA . ALA A 1 86 ? -4.830 -2.696 2.418 1.00 98.12 86 ALA A CA 1
ATOM 686 C C . ALA A 1 86 ? -4.022 -2.410 1.149 1.00 98.12 86 ALA A C 1
ATOM 688 O O . ALA A 1 86 ? -3.873 -1.255 0.741 1.00 98.12 86 ALA A O 1
ATOM 689 N N . ALA A 1 87 ? -3.514 -3.463 0.510 1.00 96.69 87 ALA A N 1
ATOM 690 C CA . ALA A 1 87 ? -2.736 -3.329 -0.714 1.00 96.69 87 ALA A CA 1
ATOM 691 C C . ALA A 1 87 ? -2.780 -4.590 -1.579 1.00 96.69 87 ALA A C 1
ATOM 693 O O . ALA A 1 87 ? -3.042 -5.694 -1.111 1.00 96.69 87 ALA A O 1
ATOM 694 N N . HIS A 1 88 ? -2.470 -4.428 -2.859 1.00 92.38 88 HIS A N 1
ATOM 695 C CA . HIS A 1 88 ? -2.207 -5.543 -3.762 1.00 92.38 88 HIS A CA 1
ATOM 696 C C . HIS A 1 88 ? -0.704 -5.523 -4.053 1.00 92.38 88 HIS A C 1
ATOM 698 O O . HIS A 1 88 ? -0.267 -4.643 -4.784 1.00 92.38 88 HIS A O 1
ATOM 704 N N . LEU A 1 89 ? 0.093 -6.386 -3.412 1.00 92.31 89 LEU A N 1
ATOM 705 C CA . LEU A 1 89 ? 1.567 -6.360 -3.442 1.00 92.31 89 LEU A CA 1
ATOM 706 C C . LEU A 1 89 ? 2.145 -7.773 -3.287 1.00 92.31 89 LEU A C 1
ATOM 708 O O . LEU A 1 89 ? 1.565 -8.617 -2.606 1.00 92.31 89 LEU A O 1
ATOM 712 N N . ALA A 1 90 ? 3.339 -8.006 -3.834 1.00 89.94 90 ALA A N 1
ATOM 713 C CA . ALA A 1 90 ? 4.091 -9.238 -3.607 1.00 89.94 90 ALA A CA 1
ATOM 714 C C . ALA A 1 90 ? 4.890 -9.174 -2.293 1.00 89.94 90 ALA A C 1
ATOM 716 O O . ALA A 1 90 ? 5.762 -8.317 -2.130 1.00 89.94 90 ALA A O 1
ATOM 717 N N . ALA A 1 91 ? 4.639 -10.105 -1.368 1.00 90.62 91 ALA A N 1
ATOM 718 C CA . ALA A 1 91 ? 5.506 -10.308 -0.208 1.00 90.62 91 ALA A CA 1
ATOM 719 C C . ALA A 1 91 ? 6.743 -11.128 -0.614 1.00 90.62 91 ALA A C 1
ATOM 721 O O . ALA A 1 91 ? 6.614 -12.180 -1.239 1.00 90.62 91 ALA A O 1
ATOM 722 N N . ALA A 1 92 ? 7.942 -10.672 -0.250 1.00 87.44 92 ALA A N 1
ATOM 723 C CA . ALA A 1 92 ? 9.200 -11.301 -0.661 1.00 87.44 92 ALA A CA 1
ATOM 724 C C . ALA A 1 92 ? 9.328 -12.755 -0.168 1.00 87.44 92 ALA A C 1
ATOM 726 O O . ALA A 1 92 ? 9.953 -13.588 -0.820 1.00 87.44 92 ALA A O 1
ATOM 727 N N . GLU A 1 93 ? 8.710 -13.058 0.970 1.00 83.31 93 GLU A N 1
ATOM 728 C CA . GLU A 1 93 ? 8.741 -14.347 1.654 1.00 83.31 93 GLU A CA 1
ATOM 729 C C . GLU A 1 93 ? 7.563 -15.266 1.274 1.00 83.31 93 GLU A C 1
ATOM 731 O O . GLU A 1 93 ? 7.403 -16.338 1.861 1.00 83.31 93 GLU A O 1
ATOM 736 N N . ALA A 1 94 ? 6.724 -14.865 0.312 1.00 83.94 94 ALA A N 1
ATOM 737 C CA . ALA A 1 94 ? 5.585 -15.666 -0.121 1.00 83.94 94 ALA A CA 1
ATOM 738 C C . ALA A 1 94 ? 6.027 -17.003 -0.743 1.00 83.94 94 ALA A C 1
ATOM 740 O O . ALA A 1 94 ? 7.021 -17.093 -1.468 1.00 83.94 94 ALA A O 1
ATOM 741 N N . THR A 1 95 ? 5.257 -18.062 -0.473 1.00 78.62 95 THR A N 1
ATOM 742 C CA . THR A 1 95 ? 5.399 -19.334 -1.190 1.00 78.62 95 THR A CA 1
ATOM 743 C C . THR A 1 95 ? 4.534 -19.277 -2.437 1.00 78.62 95 THR A C 1
ATOM 745 O O . THR A 1 95 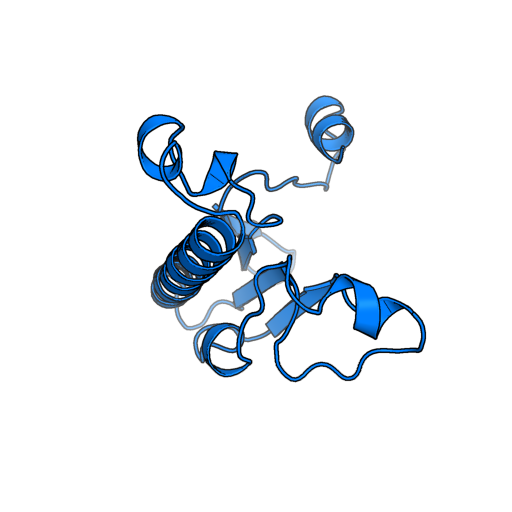? 3.328 -19.097 -2.336 1.00 78.62 95 THR A O 1
ATOM 748 N N . TYR A 1 96 ? 5.155 -19.438 -3.601 1.00 75.06 96 TYR A N 1
ATOM 749 C CA . TYR A 1 96 ? 4.475 -19.353 -4.891 1.00 75.06 96 TYR A CA 1
ATOM 750 C C . TYR A 1 96 ? 4.042 -20.726 -5.388 1.00 75.06 96 TYR A C 1
ATOM 752 O O . TYR A 1 96 ? 4.796 -21.701 -5.272 1.00 75.06 96 TYR A O 1
ATOM 760 N N . SER A 1 97 ? 2.868 -20.793 -6.008 1.00 68.12 97 SER A N 1
ATOM 761 C CA . SER A 1 97 ? 2.405 -21.997 -6.685 1.00 68.12 97 SER A CA 1
ATOM 762 C C . SER A 1 97 ? 2.928 -22.047 -8.131 1.00 68.12 97 SER A C 1
ATOM 764 O O . SER A 1 97 ? 3.017 -21.029 -8.816 1.00 68.12 97 SER A O 1
ATOM 766 N N . GLY A 1 98 ? 3.311 -23.242 -8.606 1.00 65.81 98 GLY A N 1
ATOM 767 C CA . GLY A 1 98 ? 3.574 -23.547 -10.023 1.00 65.81 98 GLY A CA 1
ATOM 768 C C . GLY A 1 98 ? 4.177 -22.412 -10.874 1.00 65.81 98 GLY A C 1
ATOM 769 O O . GLY A 1 98 ? 5.342 -22.048 -10.713 1.00 65.81 98 GLY A O 1
ATOM 770 N N . SER A 1 99 ? 3.378 -21.890 -11.813 1.00 59.62 99 SER A N 1
ATOM 771 C CA . SER A 1 99 ? 3.752 -20.891 -12.827 1.00 59.62 99 SER A CA 1
ATOM 772 C C . SER A 1 99 ? 3.919 -19.453 -12.315 1.00 59.62 99 SER A C 1
ATOM 774 O O . SER A 1 99 ? 4.517 -18.640 -13.017 1.00 59.62 99 SER A O 1
ATOM 776 N N . GLU A 1 100 ? 3.437 -19.120 -11.112 1.00 57.81 100 GLU A N 1
ATOM 777 C CA . GLU A 1 100 ? 3.567 -17.768 -10.527 1.00 57.81 100 GLU A CA 1
ATOM 778 C C . GLU A 1 100 ? 5.016 -17.455 -10.156 1.00 57.81 100 GLU A C 1
ATOM 780 O O . GLU A 1 100 ? 5.476 -16.316 -10.250 1.00 57.81 100 GLU A O 1
ATOM 785 N N . ARG A 1 101 ? 5.779 -18.505 -9.831 1.00 56.38 101 ARG A N 1
ATOM 786 C CA . ARG A 1 101 ? 7.203 -18.405 -9.518 1.00 56.38 101 ARG A CA 1
ATOM 787 C C . ARG A 1 101 ? 7.997 -17.780 -10.668 1.00 56.38 101 ARG A C 1
ATOM 789 O O . ARG A 1 101 ? 8.945 -17.056 -10.410 1.00 56.38 101 ARG A O 1
ATOM 796 N N . SER A 1 102 ? 7.611 -18.015 -11.924 1.00 51.34 102 SER A N 1
ATOM 797 C CA . SER A 1 102 ? 8.287 -17.443 -13.099 1.00 51.34 102 SER A CA 1
ATOM 798 C C . SER A 1 102 ? 7.891 -15.993 -13.397 1.00 51.34 102 SER A C 1
ATOM 800 O O . SER A 1 102 ? 8.660 -15.301 -14.057 1.00 51.34 102 SER A O 1
ATOM 802 N N . ALA A 1 103 ? 6.725 -15.530 -12.933 1.00 53.56 103 ALA A N 1
ATOM 803 C CA . ALA A 1 103 ? 6.237 -14.169 -13.178 1.00 53.56 103 ALA A CA 1
ATOM 804 C C . ALA A 1 103 ? 6.888 -13.138 -12.239 1.00 53.56 103 ALA A C 1
ATOM 806 O O . ALA A 1 103 ? 7.196 -12.028 -12.663 1.00 53.56 103 ALA A O 1
ATOM 807 N N . ILE A 1 104 ? 7.162 -13.537 -10.994 1.00 57.31 104 ILE A N 1
ATOM 808 C CA . ILE A 1 104 ? 7.700 -12.650 -9.950 1.00 57.31 104 ILE A CA 1
ATOM 809 C C . ILE A 1 104 ? 9.234 -12.586 -9.975 1.00 57.31 104 ILE A C 1
ATOM 811 O O . ILE A 1 104 ? 9.829 -11.616 -9.506 1.00 57.31 104 ILE A O 1
ATOM 815 N N . ILE A 1 105 ? 9.903 -13.574 -10.583 1.00 54.50 105 ILE A N 1
ATOM 816 C CA . ILE A 1 105 ? 11.357 -13.542 -10.784 1.00 54.50 105 ILE A CA 1
ATOM 817 C C . ILE A 1 105 ? 11.704 -12.446 -11.812 1.00 54.50 105 ILE A C 1
ATOM 819 O O . ILE A 1 105 ? 11.750 -12.679 -13.018 1.00 54.50 105 ILE A O 1
ATOM 823 N N . GLY A 1 106 ? 11.976 -11.239 -11.306 1.00 58.62 106 GLY A N 1
ATOM 824 C CA . GLY A 1 106 ? 12.751 -10.199 -11.987 1.00 58.62 106 GLY A CA 1
ATOM 825 C C . GLY A 1 106 ? 11.991 -8.998 -12.557 1.00 58.62 106 GLY A C 1
ATOM 826 O O . GLY A 1 106 ? 12.618 -8.216 -13.268 1.00 58.62 106 GLY A O 1
ATOM 827 N N . ARG A 1 107 ? 10.685 -8.827 -12.296 1.00 71.94 107 ARG A N 1
ATOM 828 C CA . ARG A 1 107 ? 9.916 -7.695 -12.866 1.00 71.94 107 ARG A CA 1
ATOM 829 C C . ARG A 1 107 ? 9.028 -6.924 -11.899 1.00 71.94 107 ARG A C 1
ATOM 831 O O . ARG A 1 107 ? 8.860 -5.725 -12.097 1.00 71.94 107 ARG A O 1
ATOM 838 N N . ASP A 1 108 ? 8.493 -7.576 -10.875 1.00 84.19 108 ASP A N 1
ATOM 839 C CA . ASP A 1 108 ? 7.589 -6.920 -9.934 1.00 84.19 108 ASP A CA 1
ATOM 840 C C . ASP A 1 108 ? 8.328 -6.490 -8.659 1.00 84.19 108 ASP A C 1
ATOM 842 O O . ASP A 1 108 ? 9.236 -7.194 -8.201 1.00 84.19 108 ASP A O 1
ATOM 846 N N . PRO A 1 109 ? 7.969 -5.338 -8.064 1.00 90.00 109 PRO A N 1
ATOM 847 C CA . PRO A 1 109 ? 8.520 -4.935 -6.780 1.00 90.00 1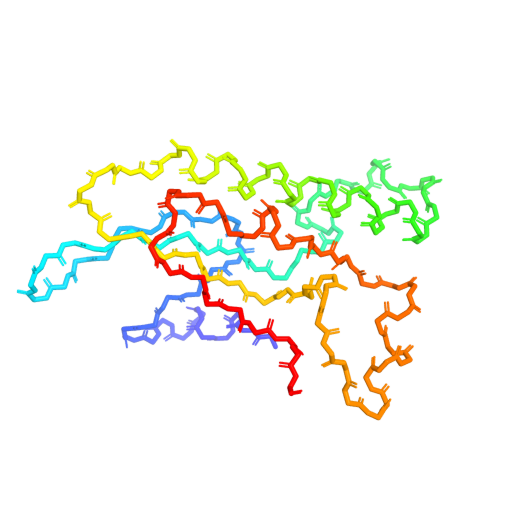09 PRO A CA 1
ATOM 848 C C . PRO A 1 109 ? 8.040 -5.898 -5.688 1.00 90.00 109 PRO A C 1
ATOM 850 O O . PRO A 1 109 ? 6.842 -6.144 -5.541 1.00 90.00 109 PRO A O 1
ATOM 853 N N . VAL A 1 110 ? 8.982 -6.414 -4.897 1.00 92.12 110 VAL A N 1
ATOM 854 C CA . VAL A 1 110 ? 8.704 -7.327 -3.781 1.00 92.12 110 VAL A CA 1
ATOM 855 C C . VAL A 1 110 ? 9.009 -6.648 -2.452 1.00 92.12 110 VAL A C 1
ATOM 857 O O . VAL A 1 110 ? 9.997 -5.932 -2.303 1.00 92.12 110 VAL A O 1
ATOM 860 N N . PHE A 1 111 ? 8.170 -6.875 -1.451 1.00 94.25 111 PHE A N 1
ATOM 861 C CA . PHE A 1 111 ? 8.253 -6.171 -0.176 1.00 94.25 111 PHE A CA 1
ATOM 862 C C . PHE A 1 111 ? 8.479 -7.166 0.949 1.00 94.25 111 PHE A C 1
ATOM 864 O O . PHE A 1 111 ? 7.761 -8.156 1.055 1.00 94.25 111 PHE A O 1
ATOM 871 N N . SER A 1 112 ? 9.473 -6.913 1.801 1.00 94.19 112 SER A N 1
ATOM 872 C CA . SER A 1 112 ? 9.677 -7.766 2.968 1.00 94.19 112 SER A CA 1
ATOM 873 C C . SER A 1 112 ? 8.522 -7.616 3.950 1.00 94.19 112 SER A C 1
ATOM 875 O O . SER A 1 112 ? 7.953 -6.530 4.125 1.00 94.19 112 SER A O 1
ATOM 877 N N . THR A 1 113 ? 8.230 -8.692 4.670 1.00 93.06 113 THR A N 1
ATOM 878 C CA . THR A 1 113 ? 7.268 -8.683 5.782 1.00 93.06 113 THR A CA 1
ATOM 879 C C . THR A 1 113 ? 7.575 -7.593 6.813 1.00 93.06 113 THR A C 1
ATOM 881 O O . THR A 1 113 ? 6.654 -6.972 7.334 1.00 93.06 113 THR A O 1
ATOM 884 N N . GLN A 1 114 ? 8.855 -7.274 7.043 1.00 95.31 114 GLN A N 1
ATOM 885 C CA . GLN A 1 114 ? 9.273 -6.190 7.938 1.00 95.31 114 GLN A CA 1
ATOM 886 C C . GLN A 1 114 ? 8.803 -4.803 7.476 1.00 95.31 114 GLN A C 1
ATOM 888 O O . GLN A 1 114 ? 8.608 -3.928 8.315 1.00 95.31 114 GLN A O 1
ATOM 893 N N . VAL A 1 115 ? 8.660 -4.566 6.168 1.00 97.19 115 VAL A N 1
ATOM 894 C CA . VAL A 1 115 ? 8.101 -3.314 5.630 1.00 97.19 115 VAL A CA 1
ATOM 895 C C . VAL A 1 115 ? 6.577 -3.343 5.691 1.00 97.19 115 VAL A C 1
ATOM 897 O O . VAL A 1 115 ? 5.973 -2.350 6.085 1.00 97.19 115 VAL A O 1
ATOM 900 N N . LEU A 1 116 ? 5.961 -4.470 5.344 1.00 96.94 116 LEU A N 1
ATOM 901 C CA . LEU A 1 116 ? 4.506 -4.596 5.241 1.00 96.94 116 LEU A CA 1
ATOM 902 C C . LEU A 1 116 ? 3.810 -4.590 6.614 1.00 96.94 116 LEU A C 1
ATOM 904 O O . LEU A 1 116 ? 2.809 -3.904 6.793 1.00 96.94 116 LEU A O 1
ATOM 908 N N . ALA A 1 117 ? 4.357 -5.308 7.595 1.00 96.25 117 ALA A N 1
ATOM 909 C CA . ALA A 1 117 ? 3.787 -5.475 8.930 1.00 96.25 117 ALA A CA 1
ATOM 910 C C . ALA A 1 117 ? 4.373 -4.464 9.933 1.00 96.25 117 ALA A C 1
ATOM 912 O O . ALA A 1 117 ? 5.019 -4.838 10.914 1.00 96.25 117 ALA A O 1
ATOM 913 N N . GLN A 1 118 ? 4.182 -3.165 9.670 1.00 98.25 118 GLN A N 1
ATOM 914 C CA . GLN A 1 118 ? 4.493 -2.135 10.670 1.00 98.25 118 GLN A CA 1
ATOM 915 C C . GLN A 1 118 ? 3.616 -2.329 11.916 1.00 98.25 118 GLN A C 1
ATOM 917 O O . GLN A 1 118 ? 2.447 -2.690 11.806 1.00 98.25 118 GLN A O 1
ATOM 922 N N . LYS A 1 119 ? 4.169 -2.061 13.104 1.00 97.56 119 LYS A N 1
ATOM 923 C CA . LYS A 1 119 ? 3.485 -2.272 14.397 1.00 97.56 119 LYS A CA 1
ATOM 924 C C . LYS A 1 119 ? 2.236 -1.403 14.585 1.00 97.56 119 LYS A C 1
ATOM 926 O O . LYS A 1 119 ? 1.439 -1.671 15.472 1.00 97.56 119 LYS A O 1
ATOM 931 N N . GLU A 1 120 ? 2.133 -0.317 13.824 1.00 98.25 120 GLU A N 1
ATOM 932 C CA . GLU A 1 120 ? 1.013 0.616 13.844 1.00 98.25 120 GLU A CA 1
ATOM 933 C C . GLU A 1 120 ? -0.221 0.073 13.111 1.00 98.25 120 GLU A C 1
ATOM 935 O O . GLU A 1 120 ? -1.298 0.638 13.268 1.00 98.25 120 GLU A O 1
ATOM 940 N N . PHE A 1 121 ? -0.080 -0.996 12.320 1.00 98.44 121 PHE A N 1
ATOM 941 C CA . PHE A 1 121 ? -1.203 -1.672 11.679 1.00 98.44 121 PHE A CA 1
ATOM 942 C C . PHE A 1 121 ? -1.669 -2.853 12.531 1.00 98.44 121 PHE A C 1
ATOM 944 O O . PHE A 1 121 ? -0.895 -3.762 12.828 1.00 98.44 121 PHE A O 1
ATOM 951 N N . ASP A 1 122 ? -2.957 -2.873 12.865 1.00 98.31 122 ASP A N 1
ATOM 952 C CA . ASP A 1 122 ? -3.599 -4.001 13.547 1.00 98.31 122 ASP A CA 1
ATOM 953 C C . ASP A 1 122 ? -3.882 -5.157 12.576 1.00 98.31 122 ASP A C 1
ATOM 955 O O . ASP A 1 122 ? -3.941 -6.321 12.974 1.00 98.31 122 ASP A O 1
ATOM 959 N N . TYR A 1 123 ? -4.062 -4.844 11.289 1.00 98.19 123 TYR A N 1
ATOM 960 C CA . TYR A 1 123 ? -4.283 -5.829 10.237 1.00 98.19 123 TYR A CA 1
ATOM 961 C C . TYR A 1 123 ? -3.681 -5.384 8.902 1.00 98.19 123 TYR A C 1
ATOM 963 O O . TYR A 1 123 ? -3.777 -4.217 8.520 1.00 98.19 123 TYR A O 1
ATOM 971 N N . VAL A 1 124 ? -3.101 -6.334 8.165 1.00 98.25 124 VAL A N 1
ATOM 972 C CA . VAL A 1 124 ? -2.553 -6.111 6.822 1.00 98.25 124 VAL A CA 1
ATOM 973 C C . VAL A 1 124 ? -3.271 -7.030 5.832 1.00 98.25 124 VAL A C 1
ATOM 975 O O . VAL A 1 124 ? -3.088 -8.245 5.848 1.00 98.25 124 VAL A O 1
ATOM 978 N N . ALA A 1 125 ? -4.103 -6.440 4.977 1.00 97.12 125 ALA A N 1
ATOM 979 C CA . ALA A 1 125 ? -4.883 -7.102 3.941 1.00 97.12 125 ALA A CA 1
ATOM 980 C C . ALA A 1 125 ? -4.133 -7.041 2.601 1.00 97.12 125 ALA A C 1
ATOM 982 O O . ALA A 1 125 ? -4.201 -6.035 1.892 1.00 97.12 125 ALA A O 1
ATOM 983 N N . LEU A 1 126 ? -3.415 -8.114 2.260 1.00 95.00 126 LEU A N 1
ATOM 984 C CA . LEU A 1 126 ? -2.712 -8.228 0.981 1.00 95.00 126 LEU A CA 1
ATOM 985 C C . LEU A 1 126 ? -3.500 -9.074 -0.017 1.00 95.00 126 LEU A C 1
ATOM 987 O O . LEU A 1 126 ? -4.045 -10.119 0.330 1.00 95.00 126 LEU A O 1
ATOM 991 N N . GLY A 1 127 ? -3.503 -8.637 -1.271 1.00 90.44 127 GLY A N 1
ATOM 992 C CA . GLY A 1 127 ? -3.749 -9.485 -2.439 1.00 90.44 127 GLY A CA 1
ATOM 993 C C . GLY A 1 127 ? -2.499 -9.567 -3.315 1.00 90.44 127 GLY A C 1
ATOM 994 O O . GLY A 1 127 ? -1.557 -8.820 -3.061 1.00 90.44 127 GLY A O 1
ATOM 995 N N . HIS A 1 128 ? -2.534 -10.445 -4.327 1.00 86.62 128 HIS A N 1
ATOM 996 C CA . HIS A 1 128 ? -1.587 -10.640 -5.450 1.00 86.62 128 HIS A CA 1
ATOM 997 C C . HIS A 1 128 ? -1.166 -12.103 -5.593 1.00 86.62 128 HIS A C 1
ATOM 999 O O . HIS A 1 128 ? -1.164 -12.628 -6.700 1.00 86.62 128 HIS A O 1
ATOM 1005 N N . ILE A 1 129 ? -0.847 -12.758 -4.476 1.00 83.19 129 ILE A N 1
ATOM 1006 C CA . ILE A 1 129 ? -0.419 -14.163 -4.445 1.00 83.19 129 ILE A CA 1
ATOM 1007 C C . ILE A 1 129 ? -1.616 -15.047 -4.097 1.00 83.19 129 ILE A C 1
ATOM 1009 O O . ILE A 1 129 ? -2.372 -14.691 -3.188 1.00 83.19 129 ILE A O 1
ATOM 1013 N N . HIS A 1 130 ? -1.806 -16.146 -4.834 1.00 81.00 130 HIS A N 1
ATOM 1014 C CA . HIS A 1 130 ? -2.941 -17.066 -4.695 1.00 81.00 130 HIS A CA 1
ATOM 1015 C C . HIS A 1 130 ? -2.573 -18.373 -3.981 1.00 81.00 130 HIS A C 1
ATOM 1017 O O . HIS A 1 130 ? -1.424 -18.848 -4.121 1.00 81.00 130 HIS A O 1
#